Protein AF-A0A919AMQ3-F1 (afdb_monomer_lite)

Foldseek 3Di:
DDDDDDPDDDPDDDDDPVRVVPFPWDQDPPPSVPDIDGDDPPPPPPPPPDDDPVVVVVPPDPPCDPVNCPDCVNVVDDDD

Structure (mmCIF, N/CA/C/O backbone):
data_AF-A0A919AMQ3-F1
#
_entry.id   AF-A0A919AMQ3-F1
#
loop_
_atom_site.group_PDB
_atom_site.id
_atom_site.type_symbol
_atom_site.label_atom_id
_atom_site.label_alt_id
_atom_site.label_comp_id
_atom_site.label_asym_id
_atom_site.label_entity_id
_atom_site.label_seq_id
_atom_site.pdbx_PDB_ins_code
_atom_site.Cartn_x
_atom_site.Cartn_y
_atom_site.Cartn_z
_atom_site.occupancy
_atom_site.B_iso_or_equiv
_atom_site.auth_seq_id
_atom_site.auth_comp_id
_atom_site.auth_asym_id
_atom_site.auth_atom_id
_atom_site.pdbx_PDB_model_num
ATOM 1 N N . MET A 1 1 ? 2.296 27.863 38.513 1.00 42.91 1 MET A N 1
ATOM 2 C CA . MET A 1 1 ? 1.466 26.798 37.911 1.00 42.91 1 MET A CA 1
ATOM 3 C C . MET A 1 1 ? 1.896 26.649 36.456 1.00 42.91 1 MET A C 1
ATOM 5 O O . MET A 1 1 ? 1.863 27.663 35.770 1.00 42.91 1 MET A O 1
ATOM 9 N N . PRO A 1 2 ? 2.412 25.494 36.000 1.00 54.84 2 PRO A N 1
ATOM 10 C CA . PRO A 1 2 ? 2.920 25.362 34.634 1.00 54.84 2 PRO A CA 1
ATOM 11 C C . PRO A 1 2 ? 1.780 25.193 33.613 1.00 54.84 2 PRO A C 1
ATOM 13 O O . PRO A 1 2 ? 0.889 24.366 33.798 1.00 54.84 2 PRO A O 1
ATOM 16 N N . ASN A 1 3 ? 1.834 25.976 32.531 1.00 43.09 3 ASN A N 1
ATOM 17 C CA . ASN A 1 3 ? 0.968 25.840 31.359 1.00 43.09 3 ASN A CA 1
ATOM 18 C C . ASN A 1 3 ? 1.364 24.582 30.574 1.00 43.09 3 ASN A C 1
ATOM 20 O O . ASN A 1 3 ? 2.502 24.464 30.126 1.00 43.09 3 ASN A O 1
ATOM 24 N N . SER A 1 4 ? 0.424 23.653 30.395 1.00 53.59 4 SER A N 1
ATOM 25 C CA . SER A 1 4 ? 0.594 22.503 29.503 1.00 53.59 4 SER A CA 1
ATOM 26 C C . SER A 1 4 ? 0.209 22.913 28.083 1.00 53.59 4 SER A C 1
ATOM 28 O O . SER A 1 4 ? -0.970 23.081 27.781 1.00 53.59 4 SER A O 1
ATOM 30 N N . THR A 1 5 ? 1.197 23.094 27.209 1.00 55.00 5 THR A N 1
ATOM 31 C CA . THR A 1 5 ? 0.964 23.255 25.770 1.00 55.00 5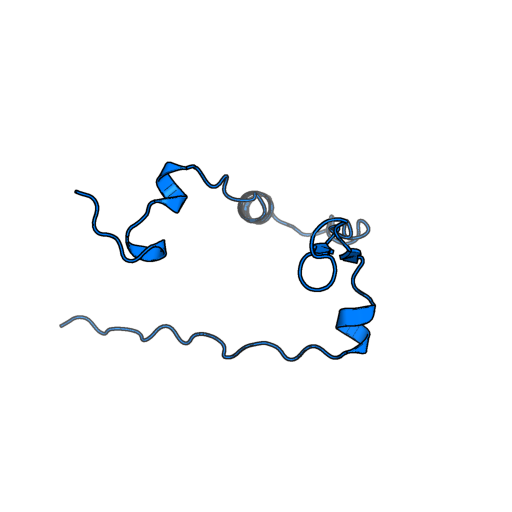 THR A CA 1
ATOM 32 C C . THR A 1 5 ? 0.550 21.899 25.209 1.00 55.00 5 THR A C 1
ATOM 34 O O . THR A 1 5 ? 1.372 20.990 25.115 1.00 55.00 5 THR A O 1
ATOM 37 N N . ALA A 1 6 ? -0.728 21.736 24.866 1.00 58.00 6 ALA A N 1
ATOM 38 C CA . ALA A 1 6 ? -1.192 20.565 24.134 1.00 58.00 6 ALA A CA 1
ATOM 39 C C . ALA A 1 6 ? -0.450 20.505 22.789 1.00 58.00 6 ALA A C 1
ATOM 41 O O . ALA A 1 6 ? -0.584 21.404 21.958 1.00 58.00 6 ALA A O 1
ATOM 42 N N . ALA A 1 7 ? 0.374 19.476 22.593 1.0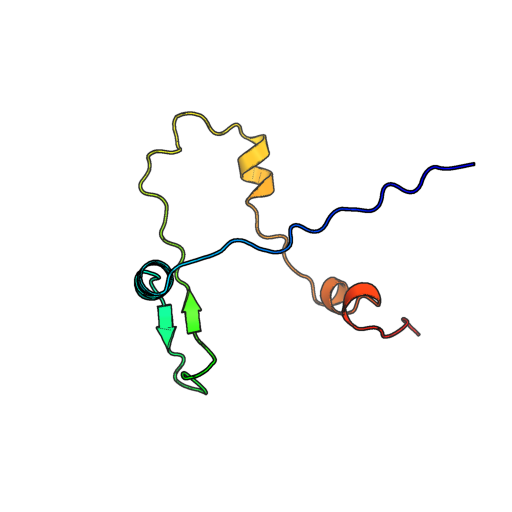0 62.94 7 ALA A N 1
ATOM 43 C CA . ALA A 1 7 ? 1.029 19.229 21.319 1.00 62.94 7 ALA A CA 1
ATOM 44 C C . ALA A 1 7 ? -0.052 18.913 20.273 1.00 62.94 7 ALA A C 1
ATOM 46 O O . ALA A 1 7 ? -0.700 17.868 20.334 1.00 62.94 7 ALA A O 1
ATOM 47 N N . SER A 1 8 ? -0.280 19.842 19.344 1.00 64.56 8 SER A N 1
ATOM 48 C CA . SER A 1 8 ? -1.183 19.632 18.214 1.00 64.56 8 SER A CA 1
ATOM 49 C C . SER A 1 8 ? -0.545 18.601 17.289 1.00 64.56 8 SER A C 1
ATOM 51 O O . SER A 1 8 ? 0.465 18.883 16.643 1.00 64.56 8 SER A O 1
ATOM 53 N N . THR A 1 9 ? -1.082 17.383 17.273 1.00 67.25 9 THR A N 1
ATOM 54 C CA . THR A 1 9 ? -0.667 16.385 16.290 1.00 67.25 9 THR A CA 1
ATOM 55 C C . THR A 1 9 ? -1.322 16.762 14.965 1.00 67.25 9 THR A C 1
ATOM 57 O O . THR A 1 9 ? -2.550 16.869 14.901 1.00 67.25 9 THR A O 1
ATOM 60 N N . PRO A 1 10 ? -0.548 17.035 13.900 1.00 67.56 10 PRO A N 1
ATOM 61 C CA . PRO A 1 10 ? -1.152 17.272 12.602 1.00 67.56 10 PRO A CA 1
ATOM 62 C C . PRO A 1 10 ? -1.957 16.027 12.226 1.00 67.56 10 PRO A C 1
ATOM 64 O O . PRO A 1 10 ? -1.456 14.907 12.290 1.00 67.56 10 PRO A O 1
ATOM 67 N N . THR A 1 11 ? -3.220 16.227 11.859 1.00 75.06 11 THR A N 1
ATOM 68 C CA . THR A 1 11 ? -4.200 15.155 11.612 1.00 75.06 11 THR A CA 1
ATOM 69 C C . THR A 1 11 ? -3.806 14.232 10.450 1.00 75.06 11 THR A C 1
ATOM 71 O O . THR A 1 11 ? -4.347 13.140 10.309 1.00 75.06 11 THR A O 1
ATOM 74 N N . GLY A 1 12 ? -2.839 14.650 9.633 1.00 78.38 12 GLY A N 1
ATOM 75 C CA . GLY A 1 12 ? -2.286 13.901 8.513 1.00 78.38 12 GLY A CA 1
ATOM 76 C C . GLY A 1 12 ? -2.106 14.789 7.286 1.00 78.38 12 GLY A C 1
ATOM 77 O O . GLY A 1 12 ? -2.565 15.931 7.255 1.00 78.38 12 GLY A O 1
ATOM 78 N N . ILE A 1 13 ? -1.437 14.250 6.269 1.00 83.56 13 ILE A N 1
ATOM 79 C CA . ILE A 1 13 ? -1.397 14.815 4.917 1.00 83.56 13 ILE A CA 1
ATOM 80 C C . ILE A 1 13 ? -2.224 13.925 3.992 1.00 83.56 13 ILE A C 1
ATOM 82 O O . ILE A 1 13 ? -2.227 12.703 4.145 1.00 83.56 13 ILE A O 1
ATOM 86 N N . ARG A 1 14 ? -2.949 14.528 3.047 1.00 86.75 14 ARG A N 1
ATOM 87 C CA . ARG A 1 14 ? -3.669 13.776 2.016 1.00 86.75 14 ARG A CA 1
ATOM 88 C C . ARG A 1 14 ? -2.715 13.478 0.864 1.00 86.75 14 ARG A C 1
ATOM 90 O O . ARG A 1 14 ? -2.082 14.399 0.365 1.00 86.75 14 ARG A O 1
ATOM 97 N N . ILE A 1 15 ? -2.657 12.213 0.468 1.00 87.06 15 ILE A N 1
ATOM 98 C CA . ILE A 1 15 ? -1.881 11.710 -0.667 1.00 87.06 15 ILE A CA 1
ATOM 99 C C . ILE A 1 15 ? -2.879 11.061 -1.628 1.00 87.06 15 ILE A C 1
ATOM 101 O O . ILE A 1 15 ? -3.800 10.375 -1.183 1.00 87.06 15 ILE A O 1
ATOM 105 N N . SER A 1 16 ? -2.745 11.344 -2.918 1.00 92.75 16 SER A N 1
ATOM 106 C CA . SER A 1 16 ? -3.572 10.768 -3.981 1.00 92.75 16 SER A CA 1
ATOM 107 C C . SER A 1 16 ? -3.148 9.342 -4.340 1.00 92.75 16 SER A C 1
ATOM 109 O O . SER A 1 16 ? -2.014 8.931 -4.088 1.00 92.75 16 SER A O 1
ATOM 111 N N . ASP A 1 17 ? -4.049 8.592 -4.974 1.00 91.56 17 ASP A N 1
ATOM 112 C CA . ASP A 1 17 ? -3.753 7.231 -5.437 1.00 91.56 17 ASP A CA 1
ATOM 113 C C . ASP A 1 17 ? -2.604 7.211 -6.456 1.00 91.56 17 ASP A C 1
ATOM 115 O O . ASP A 1 17 ? -1.754 6.325 -6.398 1.00 91.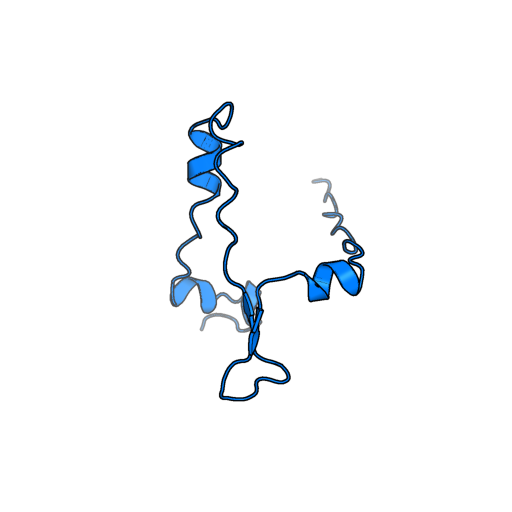56 17 ASP A O 1
ATOM 119 N N . ASP A 1 18 ? -2.528 8.220 -7.331 1.00 93.38 18 ASP A N 1
ATOM 120 C CA . ASP A 1 18 ? -1.448 8.366 -8.312 1.00 93.38 18 ASP A CA 1
ATOM 121 C C . ASP A 1 18 ? -0.089 8.599 -7.634 1.00 93.38 18 ASP A C 1
ATOM 123 O O . ASP A 1 18 ? 0.915 8.006 -8.029 1.00 93.38 18 ASP A O 1
ATOM 127 N N . GLU A 1 19 ? -0.044 9.415 -6.576 1.00 91.75 19 GLU A N 1
ATOM 128 C CA . GLU A 1 19 ? 1.177 9.634 -5.790 1.00 91.75 19 GLU A CA 1
ATOM 129 C C . GLU A 1 19 ? 1.622 8.361 -5.063 1.00 91.75 19 GLU A C 1
ATOM 131 O O . GLU A 1 19 ? 2.815 8.060 -5.032 1.00 91.75 19 GLU A O 1
ATOM 136 N N . ILE A 1 20 ? 0.681 7.585 -4.515 1.00 89.94 20 ILE A N 1
ATOM 137 C CA . ILE A 1 20 ? 0.981 6.278 -3.914 1.00 89.94 20 ILE A CA 1
ATOM 138 C C . ILE A 1 20 ? 1.478 5.289 -4.975 1.00 89.94 20 ILE A C 1
ATOM 140 O O . ILE A 1 20 ? 2.460 4.583 -4.739 1.00 89.94 20 ILE A O 1
ATOM 144 N N . ALA A 1 21 ? 0.843 5.248 -6.148 1.00 88.81 21 ALA A N 1
ATOM 145 C CA . ALA A 1 21 ? 1.218 4.364 -7.249 1.00 88.81 21 ALA A CA 1
ATOM 146 C C . ALA A 1 21 ? 2.593 4.706 -7.847 1.00 88.81 21 ALA A C 1
ATOM 148 O O . ALA A 1 21 ? 3.284 3.817 -8.345 1.00 88.81 21 ALA A O 1
ATOM 149 N N . ALA A 1 22 ? 3.011 5.972 -7.769 1.00 90.25 22 ALA A N 1
ATOM 150 C CA . ALA A 1 22 ? 4.320 6.427 -8.224 1.00 90.25 22 ALA A CA 1
ATOM 151 C C . ALA A 1 22 ? 5.480 6.008 -7.299 1.00 90.25 22 ALA A C 1
ATOM 153 O O . ALA A 1 22 ? 6.644 6.101 -7.699 1.00 90.25 22 ALA A O 1
ATOM 154 N N . LEU A 1 23 ? 5.202 5.547 -6.071 1.00 88.94 23 LEU A N 1
ATOM 155 C CA . LEU A 1 23 ? 6.247 5.133 -5.137 1.00 88.94 23 LEU A CA 1
ATOM 156 C C . LEU A 1 23 ? 6.984 3.882 -5.647 1.00 88.94 23 LEU A C 1
ATOM 158 O O . LEU A 1 23 ? 6.341 2.901 -6.034 1.00 88.94 23 LEU A O 1
ATOM 162 N N . PRO A 1 24 ? 8.328 3.835 -5.560 1.00 89.06 24 PRO A N 1
ATOM 163 C CA . PRO A 1 24 ? 9.109 2.651 -5.912 1.00 89.06 24 PRO A CA 1
ATOM 164 C C . PRO A 1 24 ? 8.989 1.589 -4.813 1.00 89.06 24 PRO A C 1
ATOM 166 O O . PRO A 1 24 ? 9.899 1.361 -4.009 1.00 89.06 24 PRO A O 1
ATOM 169 N N . THR A 1 25 ? 7.827 0.947 -4.767 1.00 90.12 25 THR A N 1
ATOM 170 C CA . THR A 1 25 ? 7.524 -0.146 -3.851 1.00 90.12 25 THR A CA 1
ATOM 171 C C . THR A 1 25 ? 7.846 -1.490 -4.490 1.00 90.12 25 THR A C 1
ATOM 173 O O . THR A 1 25 ? 7.647 -1.718 -5.680 1.00 90.12 25 THR A O 1
ATOM 176 N N . THR A 1 26 ? 8.346 -2.426 -3.691 1.00 91.25 26 THR A N 1
ATOM 177 C CA . THR A 1 26 ? 8.480 -3.832 -4.086 1.00 91.25 26 THR A CA 1
ATOM 178 C C . THR A 1 26 ? 7.663 -4.692 -3.139 1.00 91.25 26 THR A C 1
ATOM 180 O O . THR A 1 26 ? 7.842 -4.609 -1.922 1.00 91.25 26 THR A O 1
ATOM 183 N N . ARG A 1 27 ? 6.781 -5.537 -3.688 1.00 92.19 27 ARG A N 1
ATOM 184 C CA . ARG A 1 27 ? 6.017 -6.502 -2.889 1.00 92.19 27 ARG A CA 1
ATOM 185 C C . ARG A 1 27 ? 6.954 -7.523 -2.266 1.00 92.19 27 ARG A C 1
ATOM 187 O O . ARG A 1 27 ? 7.818 -8.081 -2.943 1.00 92.19 27 ARG A O 1
ATOM 194 N N . HIS A 1 28 ? 6.759 -7.808 -0.988 1.00 91.38 28 HIS A N 1
ATOM 195 C CA . HIS A 1 28 ? 7.509 -8.862 -0.332 1.00 91.38 28 HIS A CA 1
ATOM 196 C C . HIS A 1 28 ? 6.949 -10.247 -0.707 1.00 91.38 28 HIS A C 1
ATOM 198 O O . HIS A 1 28 ? 5.740 -10.439 -0.802 1.00 91.38 28 HIS A O 1
ATOM 204 N N . ARG A 1 29 ? 7.822 -11.251 -0.879 1.00 89.38 29 ARG A N 1
ATOM 205 C CA . ARG A 1 29 ? 7.409 -12.628 -1.245 1.00 89.38 29 ARG A CA 1
ATOM 206 C C . ARG A 1 29 ? 6.519 -13.310 -0.201 1.00 89.38 29 ARG A C 1
ATOM 208 O O . ARG A 1 29 ? 5.797 -14.247 -0.510 1.00 89.38 29 ARG A O 1
ATOM 215 N N . PHE A 1 30 ? 6.610 -12.861 1.046 1.00 88.88 30 PHE A N 1
ATOM 216 C CA . PHE A 1 30 ? 5.796 -13.321 2.164 1.00 88.88 30 PHE A CA 1
ATOM 217 C C . PHE A 1 30 ? 4.858 -12.183 2.569 1.00 88.88 30 PHE A C 1
ATOM 219 O O . PHE A 1 30 ? 5.346 -11.129 2.979 1.00 88.88 30 PHE A O 1
ATOM 226 N N . HIS A 1 31 ? 3.547 -12.402 2.417 1.00 88.94 31 HIS A N 1
ATOM 227 C CA . HIS A 1 31 ? 2.470 -11.422 2.630 1.00 88.94 31 HIS A CA 1
ATOM 228 C C . HIS A 1 31 ? 2.605 -10.119 1.829 1.00 88.94 31 HIS A C 1
ATOM 230 O O . HIS A 1 31 ? 2.402 -9.037 2.371 1.00 88.94 31 HIS A O 1
ATOM 236 N N . GLY A 1 32 ? 2.906 -10.211 0.532 1.00 86.25 32 GLY A N 1
ATOM 237 C CA . GLY A 1 32 ? 3.078 -9.052 -0.352 1.00 86.25 32 GLY A CA 1
ATOM 238 C C . GLY A 1 32 ? 1.840 -8.176 -0.563 1.00 86.25 32 GLY A C 1
ATOM 239 O O . GLY A 1 32 ? 1.974 -7.109 -1.146 1.00 86.25 32 GLY A O 1
ATOM 240 N N . ASP A 1 33 ? 0.661 -8.597 -0.102 1.00 88.56 33 ASP A N 1
ATOM 241 C CA . ASP A 1 33 ? -0.548 -7.764 -0.125 1.00 88.56 33 ASP A CA 1
ATOM 242 C C . ASP A 1 33 ? -0.525 -6.671 0.952 1.00 88.56 33 ASP A C 1
ATOM 244 O O . ASP A 1 33 ? -1.103 -5.604 0.757 1.00 88.56 33 ASP A O 1
ATOM 248 N N . TRP A 1 34 ? 0.194 -6.905 2.054 1.00 91.81 34 TRP A N 1
ATOM 249 C CA . TRP A 1 34 ? 0.425 -5.932 3.128 1.00 91.81 34 TRP A CA 1
ATOM 250 C C . TRP A 1 34 ? 1.878 -5.453 3.113 1.00 91.81 34 TRP A C 1
ATOM 252 O O . TRP A 1 34 ? 2.143 -4.261 3.231 1.00 91.81 34 TRP A O 1
ATOM 262 N N . ASN A 1 35 ? 2.845 -6.353 2.980 1.00 91.50 35 ASN A N 1
ATOM 263 C CA . ASN A 1 35 ? 4.246 -6.038 3.207 1.00 91.50 35 ASN A CA 1
ATOM 264 C C . ASN A 1 35 ? 4.945 -5.584 1.917 1.00 91.50 35 ASN A C 1
ATOM 266 O O . ASN A 1 35 ? 5.163 -6.373 0.992 1.00 91.50 35 ASN A O 1
ATOM 270 N N . TYR A 1 36 ? 5.344 -4.313 1.899 1.00 90.94 36 TYR A N 1
ATOM 271 C CA . TYR A 1 36 ? 6.069 -3.685 0.801 1.00 90.94 36 TYR A CA 1
ATOM 272 C C . TYR A 1 36 ? 7.384 -3.084 1.304 1.00 90.94 36 TYR A C 1
ATOM 274 O O . TYR A 1 36 ? 7.463 -2.543 2.405 1.00 90.94 36 TYR A O 1
ATOM 282 N N . THR A 1 37 ? 8.421 -3.144 0.470 1.00 89.56 37 THR A N 1
ATOM 283 C CA . THR A 1 37 ? 9.672 -2.401 0.672 1.00 89.56 37 THR A CA 1
ATOM 284 C C . THR A 1 37 ? 9.625 -1.113 -0.137 1.00 89.56 37 THR A C 1
ATOM 286 O O . THR A 1 37 ? 9.417 -1.171 -1.346 1.00 89.56 37 THR A O 1
ATOM 289 N N . LEU A 1 38 ? 9.831 0.029 0.518 1.00 89.94 38 LEU A N 1
ATOM 290 C CA . LEU A 1 38 ? 10.011 1.329 -0.128 1.00 89.94 38 LEU A CA 1
ATOM 291 C C . LEU A 1 38 ? 11.500 1.586 -0.332 1.00 89.94 38 LEU A C 1
ATOM 293 O O . LEU A 1 38 ? 12.264 1.613 0.636 1.00 89.94 38 LEU A O 1
ATOM 297 N N . HIS A 1 39 ? 11.915 1.780 -1.580 1.00 82.50 39 HIS A N 1
ATOM 298 C CA . HIS A 1 39 ? 13.300 2.132 -1.878 1.00 82.50 39 HIS A CA 1
ATOM 299 C C . HIS A 1 39 ? 13.472 3.648 -1.796 1.00 82.50 39 HIS A C 1
ATOM 301 O O . HIS A 1 39 ? 12.723 4.371 -2.457 1.00 82.50 39 HIS A O 1
ATOM 307 N N . PRO A 1 40 ? 14.442 4.164 -1.022 1.00 78.94 40 PRO A N 1
ATOM 308 C CA . PRO A 1 40 ? 14.706 5.591 -1.008 1.00 78.94 40 PRO A CA 1
ATOM 309 C C . PRO A 1 40 ? 15.147 6.019 -2.407 1.00 78.94 40 PRO A C 1
ATOM 311 O O . PRO A 1 40 ? 16.188 5.589 -2.911 1.00 78.94 40 PRO A O 1
ATOM 314 N N . GLN A 1 41 ? 14.356 6.883 -3.038 1.00 73.75 41 GLN A N 1
ATOM 315 C CA . GLN A 1 41 ? 14.811 7.595 -4.221 1.00 73.75 41 GLN A CA 1
ATOM 316 C C . GLN A 1 41 ? 15.864 8.563 -3.722 1.00 73.75 41 GLN A C 1
ATOM 318 O O . GLN A 1 41 ? 15.547 9.525 -3.026 1.00 73.75 41 GLN A O 1
ATOM 323 N N . ARG A 1 42 ? 17.132 8.261 -4.011 1.00 66.56 42 ARG A N 1
ATOM 324 C CA . ARG A 1 42 ? 18.215 9.201 -3.744 1.00 66.56 42 ARG A CA 1
ATOM 325 C C . ARG A 1 42 ? 17.794 10.497 -4.444 1.00 66.56 42 ARG A C 1
ATOM 327 O O . ARG A 1 42 ? 17.601 10.436 -5.662 1.00 66.56 42 ARG A O 1
ATOM 334 N N . PRO A 1 43 ? 17.571 11.609 -3.718 1.00 59.88 43 PRO A N 1
ATOM 335 C CA . PRO A 1 43 ? 17.254 12.862 -4.373 1.00 59.88 43 PRO A CA 1
ATOM 336 C C . PRO A 1 43 ? 18.363 13.079 -5.390 1.00 59.88 43 PRO A C 1
ATOM 338 O O . PRO A 1 43 ? 19.541 13.040 -5.022 1.00 59.88 43 PRO A O 1
ATOM 341 N N . MET A 1 44 ? 18.006 13.185 -6.672 1.00 54.31 44 MET A N 1
ATOM 342 C CA . MET A 1 44 ? 18.985 13.619 -7.657 1.00 54.31 44 MET A CA 1
ATOM 343 C C . MET A 1 44 ? 19.569 14.921 -7.126 1.00 54.31 44 MET A C 1
ATOM 345 O O . MET A 1 44 ? 18.828 15.735 -6.579 1.00 54.31 44 MET A O 1
ATOM 349 N N . ASP A 1 45 ? 20.890 15.013 -7.191 1.00 55.72 45 ASP A N 1
ATOM 350 C CA . ASP A 1 45 ? 21.802 15.888 -6.453 1.00 55.72 45 ASP A CA 1
ATOM 351 C C . ASP A 1 45 ? 21.540 17.398 -6.675 1.00 55.72 45 ASP A C 1
ATOM 353 O O . ASP A 1 45 ? 22.368 18.134 -7.195 1.00 55.72 45 ASP A O 1
ATOM 357 N N . VAL A 1 46 ? 20.344 17.872 -6.330 1.00 54.31 46 VAL A N 1
ATOM 358 C CA . VAL A 1 46 ? 19.897 19.270 -6.432 1.00 54.31 46 VAL A CA 1
ATOM 359 C C . VAL A 1 46 ? 19.934 19.937 -5.049 1.00 54.31 46 VAL A C 1
ATOM 361 O O . VAL A 1 46 ? 19.880 21.155 -4.935 1.00 54.31 46 VAL A O 1
ATOM 364 N N . ALA A 1 47 ? 20.095 19.154 -3.975 1.00 52.12 47 ALA A N 1
ATOM 365 C CA . ALA A 1 47 ? 20.121 19.643 -2.594 1.00 52.12 47 ALA A CA 1
ATOM 366 C C . ALA A 1 47 ? 21.533 19.909 -2.031 1.00 52.12 47 ALA A C 1
ATOM 368 O O . ALA A 1 47 ? 21.658 20.247 -0.853 1.00 52.12 47 ALA A O 1
ATOM 369 N N . THR A 1 48 ? 22.596 19.787 -2.831 1.00 50.62 48 THR A N 1
ATOM 370 C CA . THR A 1 48 ? 23.968 20.056 -2.356 1.00 50.62 48 THR A CA 1
ATOM 371 C C . THR A 1 48 ? 24.293 21.562 -2.275 1.00 50.62 48 THR A C 1
ATOM 373 O O . THR A 1 48 ? 25.284 21.946 -1.663 1.00 50.62 48 THR A O 1
ATOM 376 N N . THR A 1 49 ? 23.437 22.463 -2.774 1.00 52.66 49 THR A N 1
ATOM 377 C CA . THR A 1 49 ? 23.713 23.920 -2.762 1.00 52.66 49 THR A CA 1
ATOM 378 C C . THR A 1 49 ? 23.183 24.678 -1.531 1.00 52.66 49 THR A C 1
ATOM 380 O O . THR A 1 49 ? 23.124 25.903 -1.557 1.00 52.66 49 THR A O 1
ATOM 383 N N . GLY A 1 50 ? 22.820 24.022 -0.421 1.00 55.12 50 GLY A N 1
ATOM 384 C CA . GLY A 1 50 ? 22.386 24.800 0.755 1.00 55.12 50 GLY A CA 1
ATOM 385 C C . GLY A 1 50 ? 22.184 24.091 2.089 1.00 55.12 50 GLY A C 1
ATOM 386 O O . GLY A 1 50 ? 21.768 24.750 3.038 1.00 55.12 50 GLY A O 1
ATOM 387 N N . ARG A 1 51 ? 22.449 22.785 2.206 1.00 56.84 51 ARG A N 1
ATOM 388 C CA . ARG A 1 51 ? 22.184 22.074 3.462 1.00 56.84 51 ARG A CA 1
ATOM 389 C C . ARG A 1 51 ? 23.332 22.283 4.454 1.00 56.84 51 ARG A C 1
ATOM 391 O O . ARG A 1 51 ? 24.475 21.930 4.165 1.00 56.84 51 ARG A O 1
ATOM 398 N N . THR A 1 52 ? 23.041 22.881 5.610 1.00 59.03 52 THR A N 1
ATOM 399 C CA . THR A 1 52 ? 24.051 23.102 6.657 1.00 59.03 52 THR A CA 1
ATOM 400 C C . THR A 1 52 ? 24.450 21.762 7.302 1.00 59.03 52 THR A C 1
ATOM 402 O O . THR A 1 52 ? 23.638 20.834 7.333 1.00 59.03 52 THR A O 1
ATOM 405 N N . PRO A 1 53 ? 25.685 21.611 7.821 1.00 59.50 53 PRO A N 1
ATOM 406 C CA . PRO A 1 53 ? 26.151 20.352 8.419 1.00 59.50 53 PRO A CA 1
ATOM 407 C C . PRO A 1 53 ? 25.265 19.806 9.555 1.00 59.50 53 PRO A C 1
ATOM 409 O O . PRO A 1 53 ? 25.258 18.599 9.791 1.00 59.50 53 PRO A O 1
ATOM 412 N N . ASP A 1 54 ? 24.504 20.675 10.227 1.00 53.75 54 ASP A N 1
ATOM 413 C CA . ASP A 1 54 ? 23.611 20.327 11.341 1.00 53.75 54 ASP A CA 1
ATOM 414 C C . ASP A 1 54 ? 22.401 19.486 10.878 1.00 53.75 54 ASP A C 1
ATOM 416 O O . ASP A 1 54 ? 22.040 18.484 11.496 1.00 53.75 54 ASP A O 1
ATOM 420 N N . GLU A 1 55 ? 21.843 19.793 9.702 1.00 59.50 55 GLU A N 1
ATOM 421 C CA . GLU A 1 55 ? 20.706 19.059 9.123 1.00 59.50 55 GLU A CA 1
ATOM 422 C C . GLU A 1 55 ? 21.103 17.664 8.607 1.00 59.50 55 GLU A C 1
ATOM 424 O O . GLU A 1 55 ? 20.286 16.744 8.586 1.00 59.50 55 GLU A O 1
ATOM 429 N N . VAL A 1 56 ? 22.375 17.464 8.240 1.00 58.91 56 VA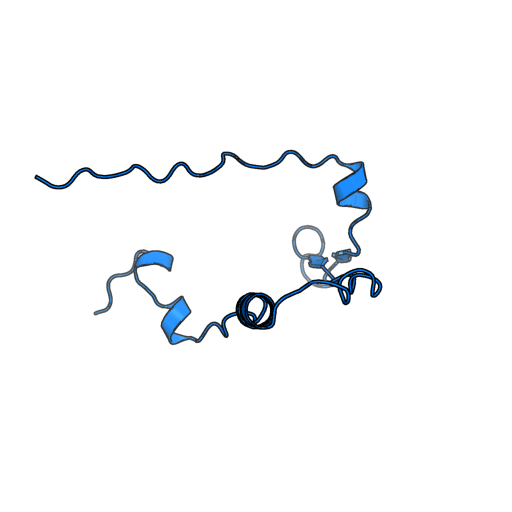L A N 1
ATOM 430 C CA . VAL A 1 56 ? 22.911 16.146 7.844 1.00 58.91 56 VAL A CA 1
ATOM 431 C C . VAL A 1 56 ? 23.044 15.208 9.052 1.00 58.91 56 VAL A C 1
ATOM 433 O O . VAL A 1 56 ? 22.956 13.986 8.903 1.00 58.91 56 VAL A O 1
ATOM 436 N N . LEU A 1 57 ? 23.229 15.753 10.261 1.00 56.78 57 LEU A N 1
ATOM 437 C CA . LEU A 1 57 ? 23.235 14.964 11.494 1.00 56.78 57 LEU A CA 1
ATOM 438 C C . LEU A 1 57 ? 21.814 14.541 11.900 1.00 56.78 57 LEU A C 1
ATOM 440 O O . LEU A 1 57 ? 21.641 13.427 12.395 1.00 56.78 57 LEU A O 1
ATOM 444 N N . ALA A 1 58 ? 20.807 15.380 11.638 1.00 57.31 58 ALA A N 1
ATOM 445 C CA . ALA A 1 58 ? 19.397 15.064 11.878 1.00 57.31 58 ALA A CA 1
ATOM 446 C C . ALA A 1 58 ? 18.846 13.968 10.940 1.00 57.31 58 ALA A C 1
ATOM 448 O O . ALA A 1 58 ? 17.948 13.226 11.328 1.00 57.31 58 ALA A O 1
ATOM 449 N N . ASP A 1 59 ? 19.422 13.818 9.742 1.00 54.12 59 ASP A N 1
ATOM 450 C CA . ASP A 1 59 ? 19.063 12.780 8.756 1.00 54.12 59 ASP A CA 1
ATOM 451 C C . ASP A 1 59 ? 19.712 11.408 9.047 1.00 54.12 59 ASP A C 1
ATOM 453 O O . ASP A 1 59 ? 19.528 10.427 8.324 1.00 54.12 59 ASP A O 1
ATOM 457 N N . ARG A 1 60 ? 20.499 11.293 10.128 1.00 58.53 60 ARG A N 1
ATOM 458 C CA . ARG A 1 60 ? 21.031 9.999 10.568 1.00 58.53 60 ARG A CA 1
ATOM 459 C C . ARG A 1 60 ? 19.883 9.190 11.171 1.00 58.53 60 ARG A C 1
ATOM 461 O O . ARG A 1 60 ? 19.379 9.581 12.226 1.00 58.53 60 ARG A O 1
ATOM 468 N N . PRO A 1 61 ? 19.506 8.029 10.597 1.00 58.09 61 PRO A N 1
ATOM 469 C CA . PRO A 1 61 ? 18.504 7.180 11.220 1.00 58.09 61 PRO A CA 1
ATOM 470 C C . PRO A 1 61 ? 19.002 6.825 12.618 1.00 58.09 61 PRO A C 1
ATOM 472 O O . PRO A 1 61 ? 20.058 6.202 12.779 1.00 58.09 61 PRO A O 1
ATOM 475 N N . THR A 1 62 ? 18.267 7.273 13.638 1.00 64.69 62 THR A N 1
ATOM 476 C CA . THR A 1 62 ? 18.593 6.968 15.026 1.00 64.69 62 THR A CA 1
ATOM 477 C C . THR A 1 62 ? 18.615 5.455 15.143 1.00 64.69 62 THR A C 1
ATOM 479 O O . THR A 1 62 ? 17.601 4.791 14.927 1.00 64.69 62 THR A O 1
ATOM 482 N N . ARG A 1 63 ? 19.791 4.879 15.404 1.00 67.12 63 ARG A N 1
ATOM 483 C CA . ARG A 1 63 ? 19.946 3.426 15.435 1.00 67.12 63 ARG A CA 1
ATOM 484 C C . ARG A 1 63 ? 19.104 2.883 16.584 1.00 67.12 63 ARG A C 1
ATOM 486 O O . ARG A 1 63 ? 19.506 2.968 17.743 1.00 67.12 63 ARG A O 1
ATOM 493 N N . LEU A 1 64 ? 17.931 2.343 16.262 1.00 75.00 64 LEU A N 1
ATOM 494 C CA . LEU A 1 64 ? 17.028 1.774 17.252 1.00 75.00 64 LEU A CA 1
ATOM 495 C C . LEU A 1 64 ? 17.729 0.588 17.913 1.00 75.00 64 LEU A C 1
ATOM 497 O O . LEU A 1 64 ? 18.018 -0.430 17.284 1.00 75.00 64 LEU A O 1
ATOM 501 N N . THR A 1 65 ? 18.059 0.739 19.193 1.00 79.50 65 THR A N 1
ATOM 502 C CA . THR A 1 65 ? 18.622 -0.357 19.979 1.00 79.50 65 THR A CA 1
ATOM 503 C C . THR A 1 65 ? 17.489 -1.222 20.516 1.00 79.50 65 THR A C 1
ATOM 505 O O . THR A 1 65 ? 16.382 -0.739 20.759 1.00 79.50 65 THR A O 1
ATOM 508 N N . ARG A 1 66 ? 17.762 -2.503 20.791 1.00 76.50 66 ARG A N 1
ATOM 509 C CA . ARG A 1 66 ? 16.773 -3.396 21.420 1.00 76.50 66 ARG A CA 1
ATOM 510 C C . ARG A 1 66 ? 16.214 -2.828 22.731 1.00 76.50 66 ARG A C 1
ATOM 512 O O . ARG A 1 66 ? 15.042 -3.023 23.018 1.00 76.50 66 ARG A O 1
ATOM 519 N N . ARG A 1 67 ? 17.028 -2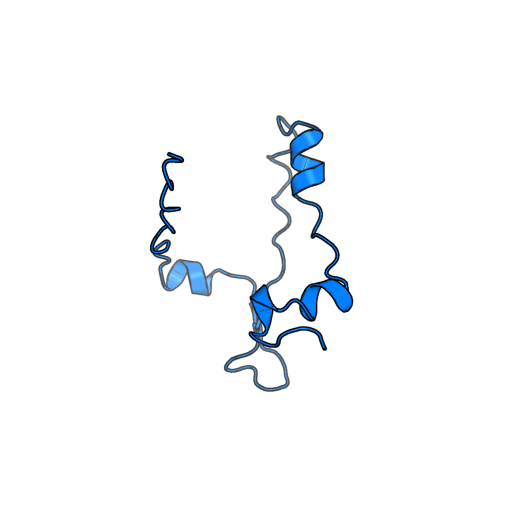.088 23.494 1.00 78.62 67 ARG A N 1
ATOM 520 C CA . ARG A 1 67 ? 16.600 -1.410 24.728 1.00 78.62 67 ARG A CA 1
ATOM 521 C C . ARG A 1 67 ? 15.633 -0.252 24.461 1.00 78.62 67 ARG A C 1
ATOM 523 O O . ARG A 1 67 ? 14.744 -0.029 25.273 1.00 78.62 67 ARG A O 1
ATOM 530 N N . SER A 1 68 ? 15.786 0.457 23.342 1.00 74.44 68 SER A N 1
ATOM 531 C CA . SER A 1 68 ? 14.884 1.542 22.929 1.00 74.44 68 SER A CA 1
ATOM 532 C C . SER A 1 68 ? 13.489 1.018 22.566 1.00 74.44 68 SER A C 1
ATOM 534 O O . SER A 1 68 ? 12.497 1.661 22.885 1.00 74.44 68 SER A O 1
ATOM 536 N N . LEU A 1 69 ? 13.404 -0.176 21.969 1.00 80.06 69 LEU A N 1
ATOM 537 C CA . LEU A 1 69 ? 12.136 -0.814 21.579 1.00 80.06 69 LEU A CA 1
ATOM 538 C C . LEU A 1 69 ? 11.376 -1.471 22.746 1.00 80.06 69 LEU A C 1
ATOM 540 O O . LEU A 1 69 ? 10.218 -1.838 22.597 1.00 80.06 69 LEU A O 1
ATOM 544 N N . GLN A 1 70 ? 12.018 -1.627 23.905 1.00 82.62 70 GLN A N 1
ATOM 545 C CA . GLN A 1 70 ? 11.427 -2.197 25.125 1.00 82.62 70 GLN A CA 1
ATOM 546 C C . GLN A 1 70 ? 10.915 -1.113 26.088 1.00 82.62 70 GLN A C 1
ATOM 548 O O . GLN A 1 70 ? 10.671 -1.382 27.264 1.00 82.62 70 GLN A O 1
ATOM 553 N N . GLY A 1 71 ? 10.822 0.136 25.626 1.00 79.56 71 GLY A N 1
ATOM 554 C CA . GLY A 1 71 ? 10.342 1.242 26.442 1.00 79.56 71 GLY A CA 1
ATOM 555 C C . GLY A 1 71 ? 8.859 1.082 26.812 1.00 79.56 71 GLY A C 1
ATOM 556 O O . GLY A 1 71 ? 8.070 0.651 25.964 1.00 79.56 71 GLY A O 1
ATOM 557 N N . PRO A 1 72 ? 8.459 1.460 28.041 1.00 76.94 72 PRO A N 1
ATOM 558 C CA . PRO A 1 72 ? 7.053 1.454 28.447 1.00 76.94 72 PRO A CA 1
ATOM 559 C C . PRO A 1 72 ? 6.196 2.363 27.557 1.00 76.94 72 PRO A C 1
ATOM 561 O O . PRO A 1 72 ? 5.085 1.985 27.211 1.00 76.94 72 PRO A O 1
ATOM 564 N N . GLU A 1 73 ? 6.748 3.486 27.087 1.00 78.69 73 GLU A N 1
ATOM 565 C CA . GLU A 1 73 ? 6.081 4.425 26.169 1.00 78.69 73 GLU A CA 1
ATOM 566 C C . GLU A 1 73 ? 5.638 3.785 24.844 1.00 78.69 73 GLU A C 1
ATOM 568 O O . GLU A 1 73 ? 4.650 4.202 24.252 1.00 78.69 73 GLU A O 1
ATOM 573 N N . LEU A 1 74 ? 6.362 2.764 24.369 1.00 77.69 74 LEU A N 1
ATOM 574 C CA . LEU A 1 74 ? 6.073 2.104 23.092 1.00 77.69 74 LEU A CA 1
ATOM 575 C C . LEU A 1 74 ? 5.250 0.821 23.263 1.00 77.69 74 LEU A C 1
ATOM 577 O O . LEU A 1 74 ? 4.530 0.418 22.356 1.00 77.69 74 LEU A O 1
ATOM 581 N N . THR A 1 75 ? 5.387 0.149 24.406 1.00 79.31 75 THR A N 1
ATOM 582 C CA . THR A 1 75 ? 4.836 -1.200 24.622 1.00 79.31 75 THR A CA 1
ATOM 583 C C . THR A 1 75 ? 3.686 -1.242 25.625 1.00 79.31 75 THR A C 1
ATOM 585 O O . THR A 1 75 ? 3.016 -2.266 25.730 1.00 79.31 75 THR A O 1
ATOM 588 N N . GLY A 1 76 ? 3.473 -0.178 26.404 1.00 75.12 76 GLY A N 1
ATOM 589 C CA . GLY A 1 76 ? 2.536 -0.163 27.529 1.00 75.12 76 GLY A CA 1
ATOM 590 C C . GLY A 1 76 ? 2.945 -1.073 28.697 1.00 75.12 76 GLY A C 1
ATOM 591 O O . GLY A 1 76 ? 2.196 -1.199 29.663 1.00 75.12 76 GLY A O 1
ATOM 592 N N . MET A 1 77 ? 4.117 -1.717 28.635 1.00 78.88 77 MET A N 1
ATOM 593 C CA . MET A 1 77 ? 4.607 -2.625 29.672 1.00 78.88 77 MET A CA 1
ATOM 594 C C . MET A 1 77 ? 5.560 -1.881 30.608 1.00 78.88 77 MET A C 1
ATOM 596 O O . MET A 1 77 ? 6.626 -1.423 30.195 1.00 78.88 77 MET A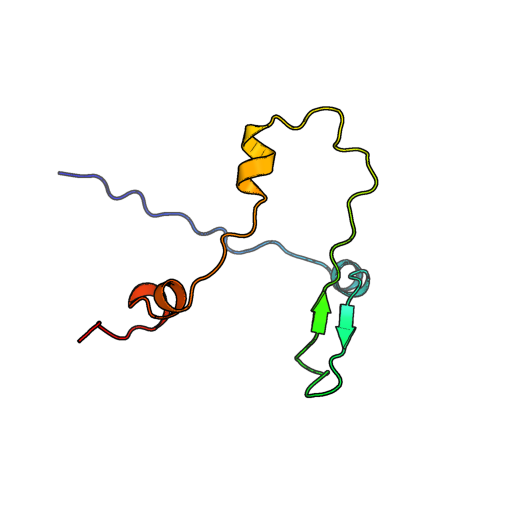 O 1
ATOM 600 N N . THR A 1 78 ? 5.209 -1.778 31.888 1.00 72.19 78 THR A N 1
ATOM 601 C CA . THR A 1 78 ? 6.113 -1.257 32.919 1.00 72.19 78 THR A CA 1
ATOM 602 C C . THR A 1 78 ? 7.344 -2.156 33.039 1.00 72.19 78 THR A C 1
ATOM 604 O O . THR A 1 78 ? 7.224 -3.381 33.118 1.00 72.19 78 THR A O 1
ATOM 607 N N . ARG A 1 79 ? 8.547 -1.557 33.054 1.00 65.25 79 ARG A N 1
ATOM 608 C CA . ARG A 1 79 ? 9.775 -2.308 33.364 1.00 65.25 79 ARG A CA 1
ATOM 609 C C . ARG A 1 79 ? 9.640 -2.868 34.780 1.00 65.25 79 ARG A C 1
ATOM 611 O O . ARG A 1 79 ? 9.362 -2.101 35.699 1.00 65.25 79 ARG A O 1
ATOM 618 N N . ARG A 1 80 ? 9.794 -4.184 34.921 1.00 58.97 80 ARG A N 1
ATOM 619 C CA . ARG A 1 80 ? 9.902 -4.859 36.218 1.00 58.97 80 ARG A CA 1
ATOM 620 C C . ARG A 1 80 ? 11.342 -4.868 36.701 1.00 58.97 80 ARG A C 1
ATOM 622 O O . ARG A 1 80 ? 12.239 -4.886 35.826 1.00 58.97 80 ARG A O 1
#

pLDDT: mean 73.1, std 14.69, range [42.91, 93.38]

Sequence (80 aa):
MPNSTAASTPTGIRISDDEIAALPTTRHRFHGDWNYTLHPQRPMDVATTGRTPDEVLADRPTRLTRRSLQGPELTGMTRR

Radius of gyration: 19.1 Å; chains: 1; bounding box: 30×40×46 Å

Organism: NCBI:txid66376

Secondary structure (DSSP, 8-state):
----------------HHHHHTS-EEE-SSSTTT-EEEPP-PPPS-STTT--HHHHHHTS-----TTTTT-HHHH-PPP-